Protein AF-A0A6I1JMG5-F1 (afdb_monomer)

Solvent-accessible surface area (backbone atoms only — not comparable to full-atom values): 2779 Å² total; per-residue (Å²): 134,81,75,32,18,28,23,73,85,79,64,46,77,37,61,73,83,58,71,49,36,88,88,79,63,46,65,56,62,47,69,40,90,50,67,87,70,60,78,83,76,133

Sequence (42 aa):
MALTAFCRDCLAETRAGATRCHACGSPRIARNDELAALSIAH

Radius of gyration: 10.65 Å; Cα contacts (8 Å, |Δi|>4): 65; chains: 1; bounding box: 21×19×30 Å

Mean predicted aligned error: 7.12 Å

Foldseek 3Di:
DDQQKAAPPPRHGDHLPDCADPPPRDSRMHGDPCPVVDDPDD

Structure (mmCIF, N/CA/C/O backbone):
data_AF-A0A6I1JMG5-F1
#
_entry.id   AF-A0A6I1JMG5-F1
#
loop_
_atom_site.group_PDB
_atom_site.id
_atom_site.type_symbol
_atom_site.label_atom_id
_atom_site.label_alt_id
_atom_site.label_comp_id
_atom_site.label_asym_id
_atom_site.label_entity_id
_atom_site.label_seq_id
_atom_site.pdbx_PDB_ins_code
_atom_site.Cartn_x
_atom_site.Cartn_y
_atom_site.Cartn_z
_atom_site.occupancy
_atom_site.B_iso_or_equiv
_atom_site.auth_seq_id
_atom_site.auth_comp_id
_atom_site.auth_asym_id
_atom_site.auth_atom_id
_atom_site.pdbx_PDB_model_num
ATOM 1 N N . MET A 1 1 ? -3.348 -14.198 -6.961 1.00 49.34 1 MET A N 1
ATOM 2 C CA . MET A 1 1 ? -4.026 -13.026 -6.361 1.00 49.34 1 MET A CA 1
ATOM 3 C C . MET A 1 1 ? -2.973 -11.978 -6.066 1.00 49.34 1 MET A C 1
ATOM 5 O O . MET A 1 1 ? -2.228 -12.146 -5.110 1.00 49.34 1 MET A O 1
ATOM 9 N N . ALA A 1 2 ? 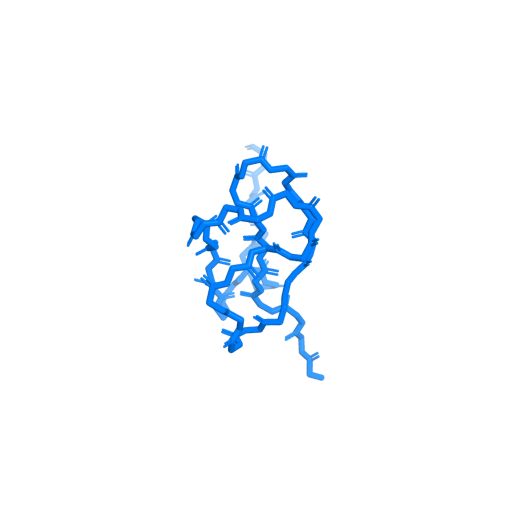-2.844 -10.983 -6.943 1.00 54.12 2 ALA A N 1
ATOM 10 C CA . ALA A 1 2 ? -1.838 -9.935 -6.812 1.00 54.12 2 ALA A CA 1
ATOM 11 C C . ALA A 1 2 ? -2.097 -9.095 -5.551 1.00 54.12 2 ALA A C 1
ATOM 13 O O . ALA A 1 2 ? -3.242 -8.743 -5.262 1.00 54.12 2 ALA A O 1
ATOM 14 N N . LEU A 1 3 ? -1.042 -8.801 -4.787 1.00 60.00 3 LEU A N 1
ATOM 15 C CA . LEU A 1 3 ? -1.089 -7.795 -3.730 1.00 60.00 3 LEU A CA 1
ATOM 16 C C . LEU A 1 3 ? -1.159 -6.421 -4.401 1.00 60.00 3 LEU A C 1
ATOM 18 O O . LEU A 1 3 ? -0.151 -5.881 -4.835 1.00 60.00 3 LEU A O 1
ATOM 22 N N . THR A 1 4 ? -2.362 -5.868 -4.521 1.00 71.94 4 THR A N 1
ATOM 23 C CA . THR A 1 4 ? -2.612 -4.578 -5.180 1.00 71.94 4 THR A CA 1
ATOM 24 C C . THR A 1 4 ? -2.574 -3.407 -4.201 1.00 71.94 4 THR A C 1
ATOM 26 O O . THR A 1 4 ? -3.210 -2.384 -4.443 1.00 71.94 4 THR A O 1
ATOM 29 N N . ALA A 1 5 ? -1.884 -3.531 -3.059 1.00 84.88 5 ALA A N 1
ATOM 30 C CA . ALA A 1 5 ? -1.811 -2.448 -2.085 1.00 84.88 5 ALA A CA 1
ATOM 31 C C . ALA A 1 5 ? -0.486 -2.370 -1.317 1.00 84.88 5 ALA A C 1
ATOM 33 O O . ALA A 1 5 ? 0.120 -3.380 -0.964 1.00 84.88 5 ALA A O 1
ATOM 34 N N . PHE A 1 6 ? -0.065 -1.146 -1.001 1.00 89.19 6 PHE A N 1
ATOM 35 C CA . PHE A 1 6 ? 1.107 -0.866 -0.171 1.00 89.19 6 PHE A CA 1
ATOM 36 C C . PHE A 1 6 ? 0.909 0.414 0.651 1.00 89.19 6 PHE A C 1
ATOM 38 O O . PHE A 1 6 ? 0.071 1.267 0.342 1.00 89.19 6 PHE A O 1
ATOM 45 N N . CYS A 1 7 ? 1.666 0.559 1.733 1.00 92.31 7 CYS A N 1
ATOM 46 C CA . CYS A 1 7 ? 1.637 1.762 2.554 1.00 92.31 7 CYS A CA 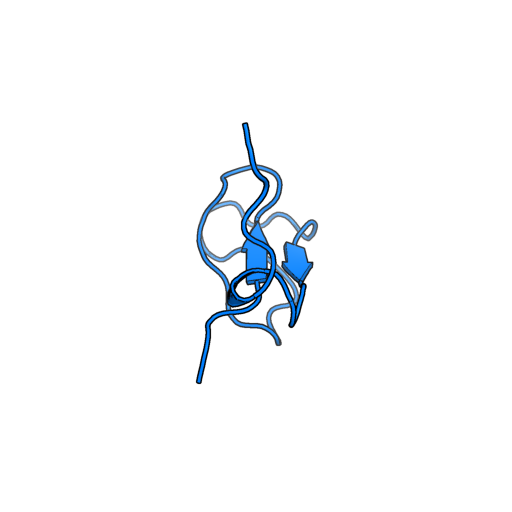1
ATOM 47 C C . CYS A 1 7 ? 2.391 2.906 1.874 1.00 92.31 7 CYS A C 1
ATOM 49 O O . CYS A 1 7 ? 3.561 2.765 1.545 1.00 92.31 7 CYS A O 1
ATOM 51 N N . ARG A 1 8 ? 1.774 4.082 1.748 1.00 89.81 8 ARG A N 1
ATOM 52 C CA . ARG A 1 8 ? 2.447 5.243 1.146 1.00 89.81 8 ARG A CA 1
ATOM 53 C C . ARG A 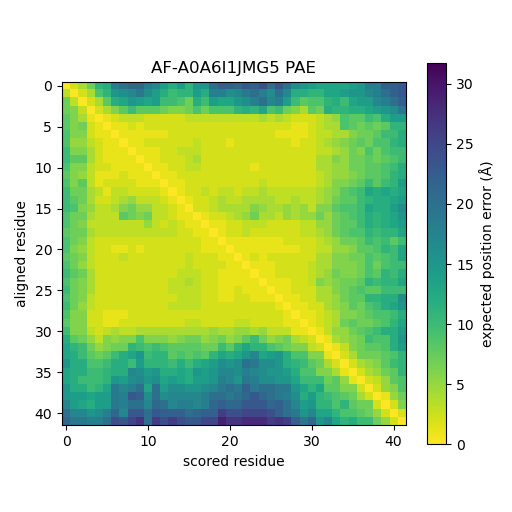1 8 ? 3.574 5.830 1.992 1.00 89.81 8 ARG A C 1
ATOM 55 O O . ARG A 1 8 ? 4.401 6.547 1.449 1.00 89.81 8 ARG A O 1
ATOM 62 N N . ASP A 1 9 ? 3.584 5.559 3.295 1.00 92.25 9 ASP A N 1
ATOM 63 C CA . ASP A 1 9 ? 4.546 6.175 4.213 1.00 92.25 9 ASP A CA 1
ATOM 64 C C . ASP A 1 9 ? 5.801 5.326 4.402 1.00 92.25 9 ASP A C 1
ATOM 66 O O . ASP A 1 9 ? 6.906 5.851 4.369 1.00 92.25 9 ASP A O 1
ATOM 70 N N . CYS A 1 10 ? 5.640 4.015 4.598 1.00 93.81 10 CYS A N 1
ATOM 71 C CA . CYS A 1 10 ? 6.763 3.102 4.823 1.00 93.81 10 CYS A CA 1
ATOM 72 C C . CYS A 1 10 ? 6.996 2.115 3.676 1.00 93.81 10 CYS A C 1
ATOM 74 O O . CYS A 1 10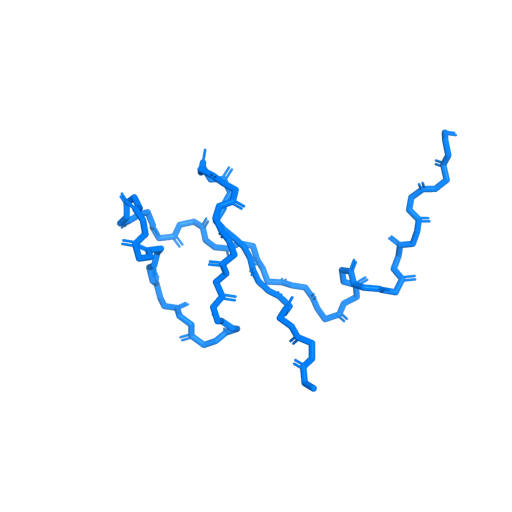 ? 7.880 1.273 3.783 1.00 93.81 10 CYS A O 1
ATOM 76 N N . LEU A 1 11 ? 6.186 2.178 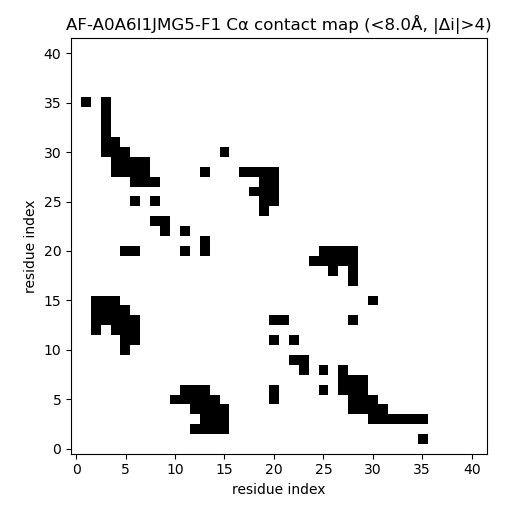2.614 1.00 89.12 11 LEU A N 1
ATOM 77 C CA . LEU A 1 11 ? 6.257 1.299 1.442 1.00 89.12 11 LEU A CA 1
ATOM 78 C C . LEU A 1 11 ? 6.054 -0.196 1.736 1.00 89.12 11 LEU A C 1
ATOM 80 O O . LEU A 1 11 ? 6.200 -1.018 0.839 1.00 89.12 11 LEU A O 1
ATOM 84 N N . ALA A 1 12 ? 5.649 -0.561 2.957 1.00 90.31 12 ALA A N 1
ATOM 85 C CA . ALA A 1 12 ? 5.337 -1.943 3.294 1.00 90.31 12 ALA A CA 1
ATOM 86 C C . ALA A 1 12 ? 4.137 -2.445 2.481 1.00 90.31 12 ALA A C 1
ATOM 88 O O . ALA A 1 12 ? 3.090 -1.786 2.422 1.00 90.31 12 ALA A O 1
ATOM 89 N N . GLU A 1 13 ? 4.272 -3.636 1.907 1.00 87.88 13 GLU A N 1
ATOM 90 C CA . GLU A 1 13 ? 3.182 -4.326 1.226 1.00 87.88 13 GLU A CA 1
ATOM 91 C C . GLU A 1 13 ? 1.987 -4.516 2.159 1.00 87.88 13 GLU A C 1
ATOM 93 O O . GLU A 1 13 ? 2.104 -4.652 3.382 1.00 87.88 13 GLU A O 1
ATOM 98 N N . THR A 1 14 ? 0.792 -4.463 1.591 1.00 86.62 14 THR A N 1
ATOM 99 C CA . THR A 1 14 ? -0.444 -4.486 2.357 1.00 86.62 14 THR A CA 1
ATOM 100 C C . THR A 1 14 ? -1.520 -5.248 1.597 1.00 86.62 14 THR A C 1
ATOM 102 O O . THR A 1 14 ? -1.552 -5.315 0.372 1.00 86.62 14 THR A O 1
ATOM 105 N N . ARG A 1 15 ? -2.440 -5.866 2.339 1.00 83.12 15 ARG A N 1
ATOM 106 C CA . ARG A 1 15 ? -3.589 -6.550 1.740 1.00 83.12 15 ARG A CA 1
ATOM 107 C C . ARG A 1 15 ? -4.567 -5.520 1.170 1.00 83.12 15 ARG A C 1
ATOM 109 O O . ARG A 1 15 ? -4.855 -4.532 1.836 1.00 83.12 15 ARG A O 1
ATOM 116 N N . ALA A 1 16 ? -5.162 -5.792 0.007 1.00 78.06 16 ALA A N 1
ATOM 117 C CA . ALA A 1 16 ? -6.116 -4.884 -0.647 1.00 78.06 16 ALA A CA 1
ATOM 118 C C . ALA A 1 16 ? -7.283 -4.427 0.261 1.00 78.06 16 ALA A C 1
ATOM 120 O O . ALA A 1 16 ? -7.756 -3.300 0.139 1.00 78.06 16 ALA A O 1
ATOM 121 N N . GLY A 1 17 ? -7.707 -5.263 1.219 1.00 83.12 17 GLY A N 1
ATOM 122 C CA . GLY A 1 17 ? -8.758 -4.953 2.199 1.00 83.12 17 GLY A CA 1
ATOM 123 C C . GLY A 1 17 ? -8.286 -4.321 3.516 1.00 83.12 17 GLY A C 1
ATOM 124 O O . GLY A 1 17 ? -9.106 -4.066 4.391 1.00 83.12 17 GLY A O 1
ATOM 125 N N . ALA A 1 18 ? -6.989 -4.073 3.705 1.00 87.38 18 ALA A N 1
ATOM 126 C CA . ALA A 1 18 ? -6.500 -3.506 4.958 1.00 87.38 18 ALA A CA 1
ATOM 127 C C . ALA A 1 18 ? -6.926 -2.037 5.109 1.00 87.38 18 ALA A C 1
ATOM 129 O O . ALA A 1 18 ? -6.972 -1.268 4.145 1.00 87.38 18 ALA A O 1
ATOM 130 N N . THR A 1 19 ? -7.237 -1.633 6.336 1.00 90.50 19 THR A N 1
ATOM 131 C CA . THR A 1 19 ? -7.594 -0.248 6.682 1.00 90.50 19 THR A CA 1
ATOM 132 C C . THR A 1 19 ? -6.406 0.536 7.233 1.00 90.50 19 THR A C 1
ATOM 134 O O . THR A 1 19 ? -6.398 1.763 7.159 1.00 90.50 19 THR A O 1
ATOM 137 N N . ARG A 1 20 ? -5.386 -0.161 7.751 1.00 92.12 20 ARG A N 1
ATOM 138 C CA . ARG A 1 20 ? -4.133 0.410 8.258 1.00 92.12 20 ARG A CA 1
ATOM 139 C C . ARG A 1 20 ? -2.942 -0.481 7.931 1.00 92.12 20 ARG A C 1
ATOM 141 O O . ARG A 1 20 ? -3.082 -1.699 7.826 1.00 92.12 20 ARG A O 1
ATOM 148 N N . CYS A 1 21 ? -1.775 0.136 7.781 1.00 92.38 21 CYS A N 1
ATOM 149 C CA . CYS A 1 21 ? -0.523 -0.584 7.600 1.00 92.38 21 CYS A CA 1
ATOM 150 C C . CYS A 1 21 ? -0.166 -1.376 8.866 1.00 92.38 21 CYS A C 1
ATOM 152 O O . CYS A 1 21 ? -0.170 -0.820 9.963 1.00 92.38 21 CYS A O 1
ATOM 154 N N . HIS A 1 22 ? 0.208 -2.645 8.707 1.00 90.81 22 HIS A N 1
ATOM 155 C CA . HIS A 1 22 ? 0.671 -3.486 9.814 1.00 90.81 22 HIS A CA 1
ATOM 156 C C . HIS A 1 22 ? 2.042 -3.050 10.365 1.00 90.81 22 HIS A C 1
ATOM 158 O O . HIS A 1 22 ? 2.312 -3.230 11.545 1.00 90.81 22 HIS A O 1
ATOM 164 N N . ALA A 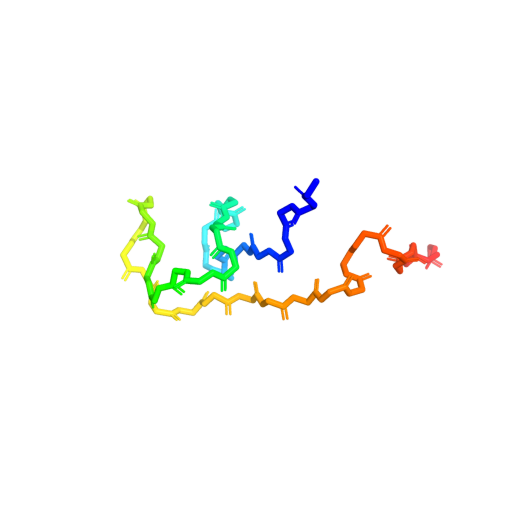1 23 ? 2.909 -2.470 9.529 1.00 92.88 23 ALA A N 1
ATOM 165 C CA . ALA A 1 23 ? 4.264 -2.090 9.930 1.00 92.88 23 ALA A CA 1
ATOM 166 C C . ALA A 1 23 ? 4.326 -0.735 10.655 1.00 92.88 23 ALA A C 1
ATOM 168 O O . ALA A 1 23 ? 5.048 -0.602 11.636 1.00 92.88 23 ALA A O 1
ATOM 169 N N . CYS A 1 24 ? 3.584 0.276 10.184 1.00 94.62 24 CYS A N 1
ATOM 170 C CA . CYS A 1 24 ? 3.665 1.643 10.723 1.00 94.62 24 CYS A CA 1
ATOM 171 C C . CYS A 1 24 ? 2.347 2.190 11.295 1.00 94.62 24 CYS A C 1
ATOM 173 O O . CYS A 1 24 ? 2.325 3.291 11.837 1.00 94.62 24 CYS A O 1
ATOM 175 N N . GLY A 1 25 ? 1.225 1.479 11.141 1.00 93.06 25 GLY A N 1
ATOM 176 C CA . GLY A 1 25 ? -0.087 1.921 11.628 1.00 93.06 25 GLY A CA 1
ATOM 177 C C . GLY A 1 25 ? -0.755 3.035 10.812 1.00 93.06 25 GLY A C 1
ATOM 178 O O . GLY A 1 25 ? -1.877 3.430 11.141 1.00 93.06 25 GLY A O 1
ATOM 179 N N . SER A 1 26 ? -0.116 3.530 9.746 1.00 92.12 26 SER A N 1
ATOM 180 C CA . SER A 1 26 ? -0.681 4.590 8.907 1.00 92.12 26 SER A CA 1
ATOM 181 C C . SER A 1 26 ? -1.970 4.146 8.201 1.00 92.12 26 SER A C 1
ATOM 183 O O . SER A 1 26 ? -2.031 3.025 7.683 1.00 92.12 26 SER A O 1
ATOM 185 N N . PRO A 1 27 ? -2.992 5.018 8.113 1.00 92.69 27 PRO A N 1
ATOM 186 C CA . PRO A 1 27 ? -4.184 4.776 7.303 1.00 92.69 27 PRO A CA 1
ATOM 187 C C . PRO A 1 27 ? -3.957 5.028 5.799 1.00 92.69 27 PRO A C 1
ATOM 189 O O . PRO A 1 27 ? -4.838 4.744 4.989 1.00 92.69 27 PRO A O 1
ATOM 192 N N . ARG A 1 28 ? -2.799 5.573 5.396 1.00 90.19 28 ARG A N 1
ATOM 193 C CA . ARG A 1 28 ? -2.501 5.925 3.998 1.00 90.19 28 ARG A CA 1
ATOM 194 C C . ARG A 1 28 ? -2.026 4.710 3.201 1.00 90.19 28 ARG A C 1
ATOM 196 O O . ARG A 1 28 ? -0.833 4.533 2.958 1.00 90.19 28 ARG A O 1
ATOM 203 N N . ILE A 1 29 ? -2.972 3.881 2.778 1.00 90.25 29 ILE A N 1
ATOM 204 C CA . ILE A 1 29 ? -2.722 2.724 1.909 1.00 90.25 29 ILE A CA 1
ATOM 205 C C . ILE A 1 29 ? -3.050 3.101 0.461 1.00 90.25 29 ILE A C 1
ATOM 207 O O . ILE A 1 29 ? -4.180 3.494 0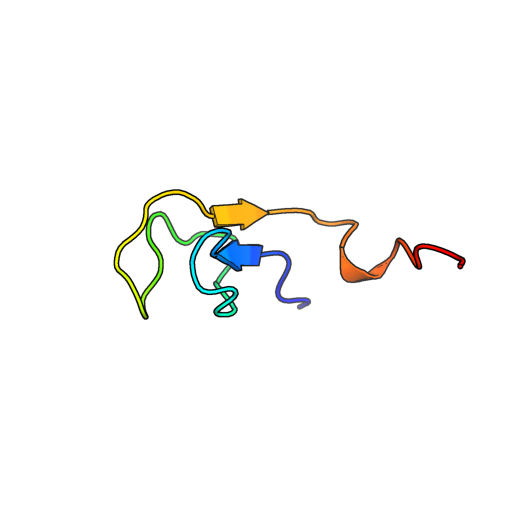.168 1.00 90.25 29 ILE A O 1
ATOM 211 N N . ALA A 1 30 ? -2.073 2.966 -0.435 1.00 86.81 30 ALA A N 1
ATOM 212 C CA . ALA A 1 30 ? -2.297 3.012 -1.875 1.00 86.81 30 ALA A CA 1
ATOM 213 C C . ALA A 1 30 ? -2.819 1.650 -2.327 1.00 86.81 30 ALA A C 1
ATOM 215 O O . ALA A 1 30 ? -2.242 0.625 -1.970 1.00 86.81 30 ALA A O 1
ATOM 216 N N . ARG A 1 31 ? -3.914 1.651 -3.085 1.00 82.75 31 ARG A N 1
ATOM 217 C CA . ARG A 1 31 ? -4.543 0.459 -3.654 1.00 82.75 31 ARG A CA 1
ATOM 218 C C . ARG A 1 31 ? -4.676 0.715 -5.143 1.00 82.75 31 ARG A C 1
ATOM 220 O O . ARG A 1 31 ? -5.242 1.745 -5.505 1.00 82.75 31 ARG A O 1
ATOM 227 N N . ASN A 1 32 ? -4.131 -0.149 -5.980 1.00 73.06 32 ASN A N 1
ATOM 228 C CA . ASN A 1 32 ? -4.350 -0.042 -7.412 1.00 73.06 32 ASN A CA 1
ATOM 229 C C . ASN A 1 32 ? -4.305 -1.423 -8.049 1.00 73.06 32 ASN A C 1
ATOM 231 O O . ASN A 1 32 ? -3.304 -2.134 -7.953 1.00 73.06 32 ASN A O 1
ATOM 235 N N . ASP A 1 33 ? -5.383 -1.771 -8.730 1.00 67.06 33 ASP A N 1
ATOM 236 C CA . ASP A 1 33 ? -5.510 -3.043 -9.430 1.00 67.06 33 ASP A CA 1
ATOM 237 C C . ASP A 1 33 ? -4.599 -3.090 -10.667 1.00 67.06 33 ASP A C 1
ATOM 239 O O . ASP A 1 33 ? -4.197 -4.164 -11.109 1.00 67.06 33 ASP A O 1
ATOM 243 N N . GLU A 1 34 ? -4.175 -1.920 -11.151 1.00 65.12 34 GLU A N 1
ATOM 244 C CA . GLU A 1 34 ? -3.243 -1.764 -12.265 1.00 65.12 34 GLU A CA 1
ATOM 245 C C . GLU A 1 34 ? -1.776 -1.622 -11.826 1.00 65.12 34 GLU A C 1
ATOM 247 O O . GLU A 1 34 ? -0.901 -1.499 -12.681 1.00 65.12 34 GLU A O 1
ATOM 252 N N . LEU A 1 35 ? -1.454 -1.681 -10.521 1.00 63.47 35 LEU A N 1
ATOM 253 C CA . LEU A 1 35 ? -0.064 -1.524 -10.048 1.00 63.47 35 LEU A CA 1
ATOM 254 C C . LEU A 1 35 ? 0.885 -2.595 -10.622 1.00 63.47 35 LEU A C 1
ATOM 256 O O . LEU A 1 35 ? 2.075 -2.346 -10.769 1.00 63.47 35 LEU A O 1
ATOM 260 N N . ALA A 1 36 ? 0.357 -3.781 -10.944 1.00 60.62 36 ALA A N 1
ATOM 261 C CA . ALA A 1 36 ? 1.105 -4.862 -11.591 1.00 60.62 36 ALA A CA 1
ATOM 262 C C . ALA A 1 36 ? 1.074 -4.796 -13.131 1.00 60.62 36 ALA A C 1
ATOM 264 O O . ALA A 1 36 ? 1.829 -5.514 -13.782 1.00 60.62 36 ALA A O 1
ATOM 265 N N . ALA A 1 37 ? 0.186 -3.983 -13.710 1.00 61.25 37 ALA A N 1
ATOM 266 C CA . ALA A 1 37 ? -0.036 -3.891 -15.153 1.00 61.25 37 ALA A CA 1
ATOM 267 C C . ALA A 1 37 ? 0.654 -2.669 -15.781 1.00 61.25 37 ALA A C 1
ATOM 269 O O . ALA A 1 37 ? 1.024 -2.700 -16.953 1.00 61.25 37 ALA A O 1
ATOM 270 N N . LEU A 1 38 ? 0.854 -1.602 -15.007 1.00 60.78 38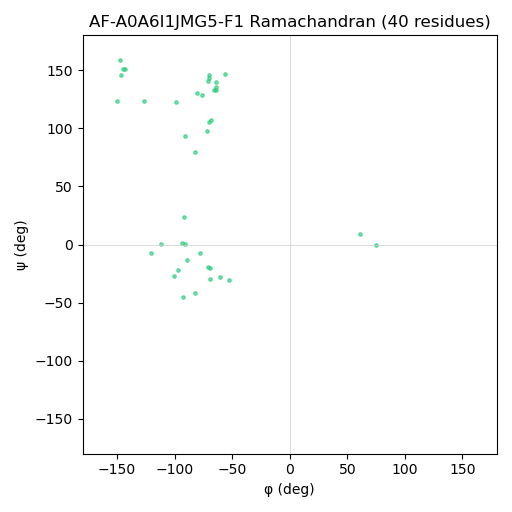 LEU A N 1
A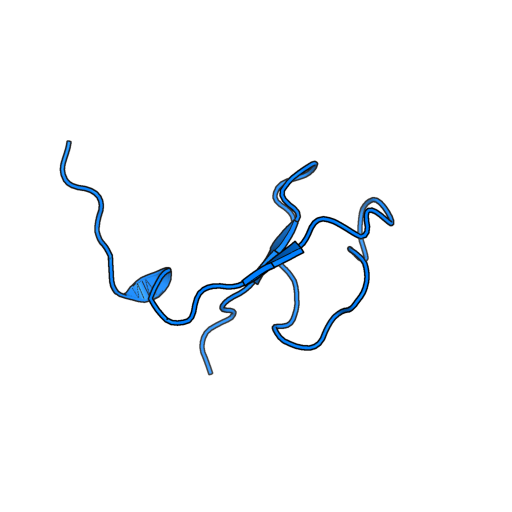TOM 271 C CA . LEU A 1 38 ? 1.481 -0.373 -15.475 1.00 60.78 38 LEU A CA 1
ATOM 272 C C . LEU A 1 38 ? 2.995 -0.424 -15.246 1.00 60.78 38 LEU A C 1
ATOM 274 O O . LEU A 1 38 ? 3.501 -0.036 -14.194 1.00 60.78 38 LEU A O 1
ATOM 278 N N . SER A 1 39 ? 3.734 -0.868 -16.264 1.00 63.31 39 SER A N 1
ATOM 279 C CA . SER A 1 39 ? 5.165 -0.586 -16.365 1.00 63.31 39 SER A CA 1
ATOM 280 C C . SER A 1 39 ? 5.342 0.902 -16.674 1.00 63.31 39 SER A C 1
ATOM 282 O O . SER A 1 39 ? 5.091 1.333 -17.801 1.00 63.31 39 SER A O 1
ATOM 284 N N . ILE A 1 40 ? 5.757 1.703 -15.694 1.00 64.38 40 ILE A N 1
ATOM 285 C CA . ILE A 1 40 ? 6.195 3.073 -15.975 1.00 64.38 40 ILE A CA 1
ATOM 286 C C . ILE A 1 40 ? 7.500 2.952 -16.771 1.00 64.38 40 ILE A C 1
ATOM 288 O O . ILE A 1 40 ? 8.518 2.513 -16.236 1.00 64.38 40 ILE A O 1
ATOM 292 N N . ALA A 1 41 ? 7.439 3.250 -18.069 1.00 57.72 41 ALA A N 1
ATOM 293 C CA . ALA A 1 41 ? 8.624 3.369 -18.910 1.00 57.72 41 ALA A CA 1
ATOM 294 C C . ALA A 1 41 ? 9.419 4.629 -18.519 1.00 57.72 41 ALA A C 1
ATOM 296 O O . ALA A 1 41 ? 8.823 5.616 -18.090 1.00 57.72 41 ALA A O 1
ATOM 297 N N . HIS A 1 42 ? 10.747 4.509 -18.642 1.00 46.88 42 HIS A N 1
ATOM 298 C CA . HIS A 1 42 ? 11.806 5.413 -18.170 1.00 46.88 42 HIS A CA 1
ATOM 299 C C . HIS A 1 42 ? 11.566 6.907 -18.414 1.00 46.88 42 HIS A C 1
ATOM 301 O O . HIS A 1 42 ? 11.266 7.278 -19.570 1.00 46.88 42 HIS A O 1
#

Secondary structure (DSSP, 8-state):
----EEETTT--EE-TT-SS-TTT--S-EEE-TTTTT-----

pLDDT: mean 79.24, std 14.39, range [46.88, 94.62]

Nearest PDB structures (foldseek):
  8hl2-assembly1_L40E  TM=8.948E-01  e=1.835E-02  Sulfolobus acidocaldarius DSM 639
  8hku-assembly1_L40E  TM=9.313E-01  e=3.544E-02  Sulfolobus acidocaldarius DSM 639
  7pwo-assembly1_m2  TM=8.826E-01  e=3.006E-02  Giardia lamblia ATCC 50803
  8hkz-assembly1_L40E  TM=8.168E-01  e=4.925E-02  Sulfolobus acidocaldarius DSM 639
  7qep-assembly1_P0  TM=9.093E-01  e=1.218E-01  Encephalitozoon cuniculi GB-M1